Protein AF-A0A183UYN0-F1 (afdb_monomer)

Structure (mmCIF, N/CA/C/O backbone):
data_AF-A0A183UYN0-F1
#
_entry.id   AF-A0A183UYN0-F1
#
loop_
_atom_site.group_PDB
_atom_site.id
_atom_site.type_symbol
_atom_site.lab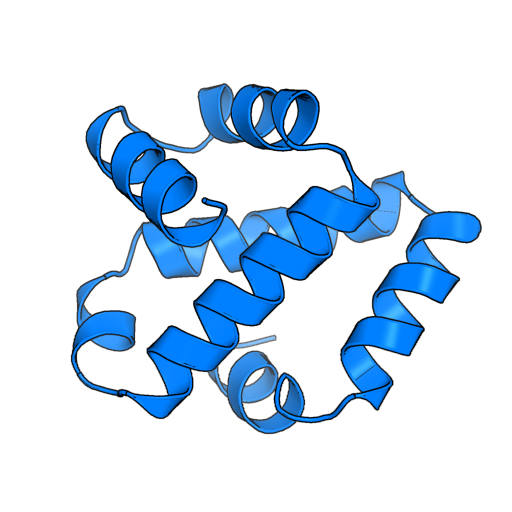el_atom_id
_atom_site.label_alt_id
_atom_site.label_comp_id
_atom_site.label_asym_id
_atom_site.label_entity_id
_atom_site.label_seq_id
_atom_site.pdbx_PDB_ins_code
_atom_site.Cartn_x
_atom_s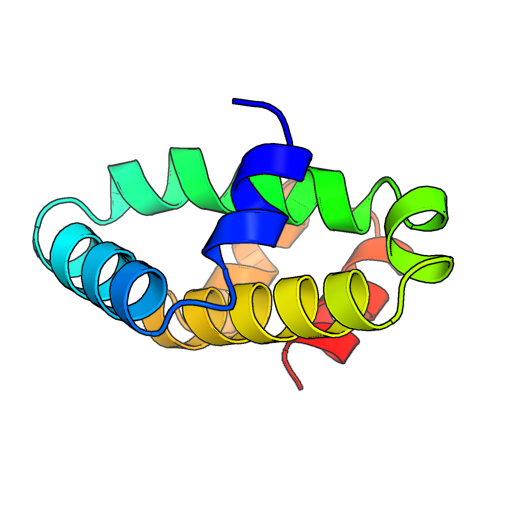ite.Cartn_y
_atom_site.Cartn_z
_atom_site.occupancy
_atom_site.B_iso_or_equiv
_atom_site.auth_seq_id
_atom_site.auth_comp_id
_atom_site.auth_asym_id
_atom_site.auth_atom_id
_atom_site.pdbx_PDB_model_num
ATOM 1 N N . MET A 1 1 ? 12.990 -10.685 8.830 1.00 41.88 1 MET A N 1
ATOM 2 C CA . MET A 1 1 ? 12.559 -11.237 7.531 1.00 41.88 1 MET A CA 1
ATOM 3 C C . MET A 1 1 ? 12.988 -10.226 6.486 1.00 41.88 1 MET A C 1
ATOM 5 O O . MET A 1 1 ? 12.435 -9.137 6.456 1.00 41.88 1 MET A O 1
ATOM 9 N N . THR A 1 2 ? 14.089 -10.507 5.796 1.00 35.94 2 THR A N 1
ATOM 10 C CA . THR A 1 2 ? 14.756 -9.583 4.865 1.00 35.94 2 THR A CA 1
ATOM 11 C C . THR A 1 2 ? 13.910 -9.423 3.603 1.00 35.94 2 THR A C 1
ATOM 13 O O . THR A 1 2 ? 13.247 -10.379 3.198 1.00 35.94 2 THR A O 1
ATOM 16 N N . ALA A 1 3 ? 13.920 -8.235 2.992 1.00 42.06 3 ALA A N 1
ATOM 17 C CA . ALA A 1 3 ? 13.124 -7.909 1.804 1.00 42.06 3 ALA A CA 1
ATOM 18 C C . ALA A 1 3 ? 13.306 -8.918 0.650 1.00 42.06 3 ALA A C 1
ATOM 20 O O . ALA A 1 3 ? 12.369 -9.160 -0.096 1.00 42.06 3 ALA A O 1
ATOM 21 N N . GLU A 1 4 ? 14.451 -9.595 0.558 1.00 36.69 4 GLU A N 1
ATOM 22 C CA . GLU A 1 4 ? 14.738 -10.615 -0.462 1.00 36.69 4 GLU A CA 1
ATOM 23 C C . GLU A 1 4 ? 13.792 -11.831 -0.410 1.00 36.69 4 GLU A C 1
ATOM 25 O O . GLU A 1 4 ? 13.293 -12.277 -1.441 1.00 36.69 4 GLU A O 1
ATOM 30 N N . LEU A 1 5 ? 13.430 -12.310 0.788 1.00 46.03 5 LEU A N 1
ATOM 31 C CA . LEU A 1 5 ? 12.468 -13.414 0.952 1.00 46.03 5 LEU A CA 1
ATOM 32 C C . LEU A 1 5 ? 11.041 -13.020 0.550 1.00 46.03 5 LEU A C 1
ATOM 34 O O . LEU A 1 5 ? 10.214 -13.885 0.258 1.00 46.03 5 LEU A O 1
ATOM 38 N N . PHE A 1 6 ? 10.735 -11.722 0.578 1.00 50.47 6 PHE A N 1
ATOM 39 C CA . PHE A 1 6 ? 9.448 -11.198 0.146 1.00 50.47 6 PHE A CA 1
ATOM 40 C C . PHE A 1 6 ? 9.325 -11.246 -1.384 1.00 50.47 6 PHE A C 1
ATOM 42 O O . PHE A 1 6 ? 8.270 -11.602 -1.896 1.00 50.47 6 PHE A O 1
ATOM 49 N N . VAL A 1 7 ? 10.414 -10.964 -2.101 1.00 49.47 7 VAL A N 1
ATOM 50 C CA . VAL A 1 7 ? 10.473 -10.851 -3.570 1.00 49.47 7 VAL A CA 1
ATOM 51 C C . VAL A 1 7 ? 10.404 -12.210 -4.251 1.00 49.47 7 VAL A C 1
ATOM 53 O O . VAL A 1 7 ? 9.618 -12.404 -5.172 1.00 49.47 7 VAL A O 1
ATOM 56 N N . GLU A 1 8 ? 11.138 -13.193 -3.735 1.00 43.88 8 GLU A N 1
ATOM 57 C CA . GLU A 1 8 ? 11.125 -14.556 -4.283 1.00 43.88 8 GLU A CA 1
ATOM 58 C C . GLU A 1 8 ? 9.753 -15.244 -4.110 1.00 43.88 8 GLU A C 1
ATOM 60 O O . GLU A 1 8 ? 9.406 -16.196 -4.811 1.00 43.88 8 GLU A O 1
ATOM 65 N N . LYS A 1 9 ? 8.927 -14.750 -3.177 1.00 45.22 9 LYS A N 1
ATOM 66 C CA . LYS A 1 9 ? 7.615 -15.323 -2.854 1.00 45.22 9 L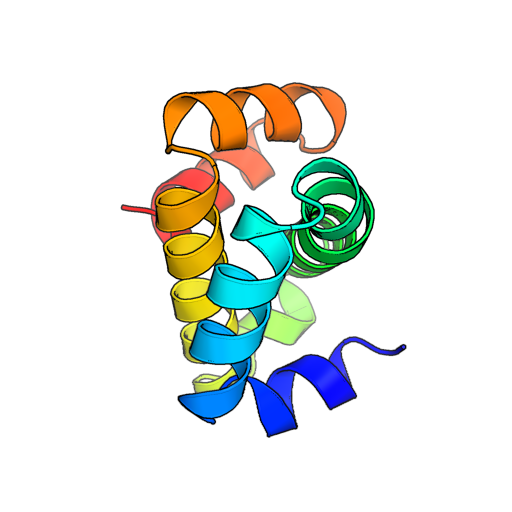YS A CA 1
ATOM 67 C C . LYS A 1 9 ? 6.424 -14.466 -3.305 1.00 45.22 9 LYS A C 1
ATOM 69 O O . LYS A 1 9 ? 5.313 -14.995 -3.365 1.00 45.22 9 LYS A O 1
ATOM 74 N N . SER A 1 10 ? 6.602 -13.182 -3.613 1.00 45.75 10 SER A N 1
ATOM 75 C CA . SER A 1 10 ? 5.519 -12.268 -4.020 1.00 45.75 10 SER A CA 1
ATOM 76 C C . SER A 1 10 ? 4.999 -12.543 -5.433 1.00 45.75 10 SER A C 1
ATOM 78 O O . SER A 1 10 ? 3.824 -12.302 -5.691 1.00 45.75 10 SER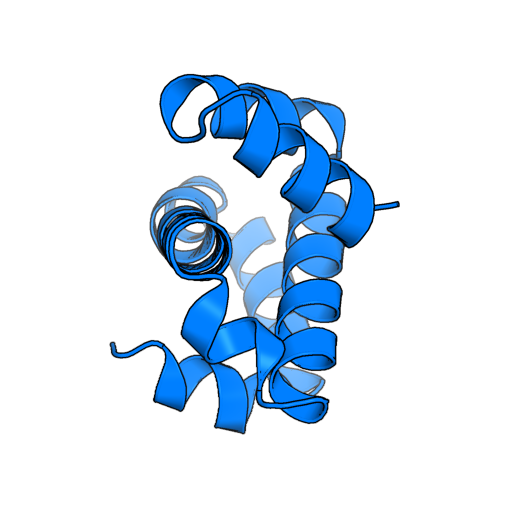 A O 1
ATOM 80 N N . GLY A 1 11 ? 5.802 -13.172 -6.300 1.00 46.75 11 GLY A N 1
ATOM 81 C CA . GLY A 1 11 ? 5.344 -13.729 -7.581 1.00 46.75 11 GLY A CA 1
ATOM 82 C C . GLY A 1 11 ? 4.402 -14.939 -7.449 1.00 46.75 11 GLY A C 1
ATOM 83 O O . GLY A 1 11 ? 3.854 -15.416 -8.441 1.00 46.75 11 GLY A O 1
ATOM 84 N N . CYS A 1 12 ? 4.180 -15.463 -6.235 1.00 48.94 12 CYS A N 1
ATOM 85 C CA . CYS A 1 12 ? 3.241 -16.559 -6.013 1.00 48.94 12 CYS A CA 1
ATOM 86 C C . CYS A 1 12 ? 1.824 -16.030 -5.712 1.00 48.94 12 CYS A C 1
ATOM 88 O O . CYS A 1 12 ? 1.617 -15.432 -4.650 1.00 48.94 12 CYS A O 1
ATOM 90 N N . PRO A 1 13 ? 0.7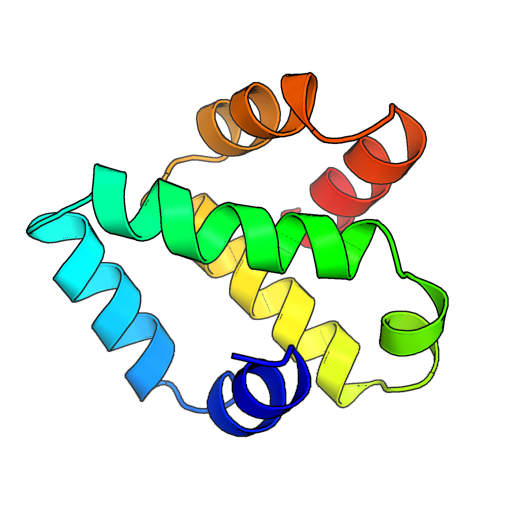88 -16.393 -6.500 1.00 54.41 13 PRO A N 1
ATOM 91 C CA . PRO A 1 13 ? -0.615 -16.045 -6.210 1.00 54.41 13 PRO A CA 1
ATOM 92 C C . PRO A 1 13 ? -1.105 -16.543 -4.834 1.00 54.41 13 PRO A C 1
ATOM 94 O O . PRO A 1 13 ? -2.101 -16.061 -4.293 1.00 54.41 13 PRO A O 1
ATOM 97 N N . ARG A 1 14 ? -0.367 -17.475 -4.218 1.00 56.56 14 ARG A N 1
ATOM 98 C CA . ARG A 1 14 ? -0.600 -17.964 -2.856 1.00 56.56 14 ARG A CA 1
ATOM 99 C C . ARG A 1 14 ? -0.369 -16.900 -1.778 1.00 56.56 14 ARG A C 1
ATOM 101 O O . ARG A 1 14 ? -1.133 -16.878 -0.820 1.00 56.56 14 ARG A O 1
ATOM 108 N N . ILE A 1 15 ? 0.616 -16.006 -1.917 1.00 63.50 15 ILE A N 1
ATOM 109 C CA . ILE A 1 15 ? 0.879 -14.969 -0.900 1.00 63.50 15 ILE A CA 1
ATOM 110 C C . ILE A 1 15 ? -0.236 -13.930 -0.866 1.00 63.50 15 ILE A C 1
ATOM 112 O O . ILE A 1 15 ? -0.718 -13.588 0.213 1.00 63.50 15 ILE A O 1
ATOM 116 N N . ALA A 1 16 ? -0.717 -13.499 -2.032 1.00 65.69 16 ALA A N 1
ATOM 117 C CA . ALA A 1 16 ? -1.855 -12.591 -2.113 1.00 65.69 16 ALA A CA 1
ATOM 118 C C . ALA A 1 16 ? -3.117 -13.191 -1.467 1.00 65.69 16 ALA A C 1
ATOM 120 O O . ALA A 1 16 ? -3.851 -12.498 -0.759 1.00 65.69 16 ALA A O 1
ATOM 121 N N . GLY A 1 17 ? -3.349 -14.495 -1.661 1.00 67.31 17 GLY A N 1
ATOM 122 C CA . GLY A 1 17 ? -4.429 -15.227 -0.997 1.00 67.31 17 GLY A CA 1
ATOM 123 C C . GLY A 1 17 ? -4.258 -15.313 0.523 1.00 67.31 17 GLY A C 1
ATOM 124 O O . GLY A 1 17 ? -5.223 -15.117 1.262 1.00 67.31 17 GLY A O 1
ATOM 125 N N . ILE A 1 18 ? -3.032 -15.543 1.002 1.00 71.38 18 ILE A N 1
ATOM 126 C CA . ILE A 1 18 ? -2.711 -15.596 2.435 1.00 71.38 18 ILE A CA 1
ATOM 127 C C . ILE A 1 18 ? -2.924 -14.231 3.094 1.00 71.38 18 ILE A C 1
ATOM 129 O O . ILE A 1 18 ? -3.567 -14.173 4.138 1.00 71.38 18 ILE A O 1
ATOM 133 N N . ILE A 1 19 ? -2.452 -13.141 2.482 1.00 71.06 19 ILE A N 1
ATOM 134 C CA . ILE A 1 19 ? -2.621 -11.780 3.014 1.00 71.06 19 ILE A CA 1
ATOM 135 C C . ILE A 1 19 ? -4.103 -11.411 3.077 1.00 71.06 19 ILE A C 1
ATOM 137 O O . ILE A 1 19 ? -4.558 -10.966 4.125 1.00 71.06 19 ILE A O 1
ATOM 141 N N . ARG A 1 20 ? -4.886 -11.677 2.021 1.00 70.12 20 ARG A N 1
ATOM 142 C CA . ARG A 1 20 ? -6.344 -11.449 2.038 1.00 70.12 20 ARG A CA 1
ATOM 143 C C . ARG A 1 20 ? -7.053 -12.262 3.122 1.00 70.12 20 ARG A C 1
ATOM 145 O O . ARG A 1 20 ? -7.893 -11.733 3.848 1.00 70.12 20 ARG A O 1
ATOM 152 N N . SER A 1 21 ? -6.707 -13.542 3.258 1.00 74.06 21 SER A N 1
ATOM 153 C CA . SER A 1 21 ? -7.308 -14.424 4.265 1.00 74.06 21 SER A CA 1
ATOM 154 C C . SER A 1 21 ? -6.926 -14.017 5.695 1.00 74.06 21 SER A C 1
ATOM 156 O O . SER A 1 21 ? -7.773 -13.983 6.591 1.00 74.06 21 SER A O 1
ATOM 158 N N . LEU A 1 22 ? -5.665 -13.635 5.918 1.00 72.06 22 LEU A N 1
ATOM 159 C CA . LEU A 1 22 ? -5.193 -13.111 7.198 1.00 72.06 22 LEU A CA 1
ATOM 160 C C . LEU A 1 22 ? -5.808 -11.754 7.514 1.00 72.06 22 LEU A C 1
ATOM 162 O O . LEU A 1 22 ? -6.177 -11.542 8.663 1.00 72.06 22 LEU A O 1
ATOM 166 N N . TYR A 1 23 ? -5.982 -10.873 6.529 1.00 74.62 23 TYR A N 1
ATOM 167 C CA . TYR A 1 23 ? -6.595 -9.564 6.741 1.00 74.62 23 TYR A CA 1
ATOM 168 C C . TYR A 1 23 ? -8.027 -9.700 7.265 1.00 74.62 23 TYR A C 1
ATOM 170 O O . TYR A 1 23 ? -8.411 -9.002 8.197 1.00 74.62 23 TYR A O 1
ATOM 178 N N . ARG A 1 24 ? -8.781 -10.691 6.770 1.00 73.81 24 ARG A N 1
ATOM 179 C CA . ARG A 1 24 ? -10.130 -11.005 7.268 1.00 73.81 24 ARG A CA 1
ATOM 180 C C . ARG A 1 24 ? -10.160 -11.405 8.748 1.00 73.81 24 ARG A C 1
ATOM 182 O O . ARG A 1 24 ? -11.148 -11.146 9.425 1.00 73.81 24 ARG A O 1
ATOM 189 N N . ASN A 1 25 ? -9.108 -12.056 9.242 1.00 77.12 25 ASN A N 1
ATOM 190 C CA . ASN A 1 25 ? -9.055 -12.580 10.610 1.00 77.12 25 ASN A CA 1
ATOM 191 C C . ASN A 1 25 ? -8.324 -11.641 11.583 1.00 77.12 25 ASN A C 1
ATOM 193 O O . ASN A 1 25 ? -8.688 -11.548 12.752 1.00 77.12 25 ASN A O 1
ATOM 197 N N . LYS A 1 26 ? -7.258 -10.981 11.122 1.00 75.19 26 LYS A N 1
ATOM 198 C CA . LYS A 1 26 ? -6.332 -10.172 11.925 1.00 75.19 26 LYS A CA 1
ATOM 199 C C . LYS A 1 26 ? -5.838 -8.951 11.132 1.00 75.19 26 LYS A C 1
ATOM 201 O O . LYS A 1 26 ? -4.642 -8.852 10.846 1.00 75.19 26 LYS A O 1
ATOM 206 N N . PRO A 1 27 ? -6.725 -7.994 10.813 1.00 75.38 27 PRO A N 1
ATOM 207 C CA . PRO A 1 27 ? -6.401 -6.866 9.938 1.00 75.38 27 PRO A CA 1
ATOM 208 C C . PRO A 1 27 ? -5.245 -6.021 10.481 1.00 75.38 27 PRO A C 1
ATOM 210 O O . PRO A 1 27 ? -4.249 -5.817 9.791 1.00 75.38 27 PRO A O 1
ATOM 213 N N . LYS A 1 28 ? -5.291 -5.678 11.775 1.00 77.31 28 LYS A N 1
ATOM 214 C CA . LYS A 1 28 ? -4.224 -4.924 12.453 1.00 77.31 28 LYS A CA 1
ATOM 215 C C . LYS A 1 28 ? -2.865 -5.617 12.402 1.00 77.31 28 LYS A C 1
ATOM 217 O O . LYS A 1 28 ? -1.846 -4.949 12.302 1.00 77.31 28 LYS A O 1
ATOM 222 N N . GLN A 1 29 ? -2.830 -6.950 12.490 1.00 77.06 29 GLN A N 1
ATOM 223 C CA . GLN A 1 29 ? -1.565 -7.685 12.450 1.00 77.06 29 GLN A CA 1
ATOM 224 C C . GLN A 1 29 ? -0.937 -7.596 11.058 1.00 77.06 29 GLN A C 1
ATOM 226 O O . GLN A 1 29 ? 0.272 -7.404 10.947 1.00 77.06 29 GLN A O 1
ATOM 231 N N . VAL A 1 30 ? -1.760 -7.707 10.014 1.00 78.56 30 VAL A N 1
ATOM 232 C CA . VAL A 1 30 ? -1.320 -7.544 8.627 1.00 78.56 30 VAL A CA 1
ATOM 233 C C . VAL A 1 30 ? -0.834 -6.119 8.395 1.00 78.56 30 VAL A C 1
ATOM 235 O O . VAL A 1 30 ? 0.240 -5.954 7.840 1.00 78.56 30 VAL A O 1
ATOM 238 N N . GLU A 1 31 ? -1.544 -5.102 8.882 1.00 81.12 31 GLU A N 1
ATOM 239 C CA . GLU A 1 31 ? -1.113 -3.700 8.780 1.00 81.12 31 GLU A CA 1
ATOM 240 C C . GLU A 1 31 ? 0.286 -3.495 9.382 1.00 81.12 31 GLU A C 1
ATOM 242 O O . GLU A 1 31 ? 1.192 -3.033 8.691 1.00 81.12 31 GLU A O 1
ATOM 247 N N . VAL A 1 32 ? 0.511 -3.923 10.631 1.00 80.75 32 VAL A N 1
ATOM 248 C CA . VAL A 1 32 ? 1.803 -3.711 11.315 1.00 80.75 32 VAL A CA 1
ATOM 249 C C . VAL A 1 32 ? 2.954 -4.553 10.766 1.00 80.75 32 VAL A C 1
ATOM 251 O O . VAL A 1 32 ? 4.105 -4.238 11.048 1.00 80.75 32 VAL A O 1
ATOM 254 N N . THR A 1 33 ? 2.685 -5.620 10.008 1.00 82.56 33 THR A N 1
ATOM 255 C CA . THR A 1 33 ? 3.750 -6.423 9.375 1.00 82.56 33 THR A CA 1
ATOM 256 C C . THR A 1 33 ? 3.977 -6.062 7.917 1.00 82.56 33 THR A C 1
ATOM 258 O O . THR A 1 33 ? 5.122 -6.043 7.477 1.00 82.56 33 THR A O 1
ATOM 261 N N . ALA A 1 34 ? 2.919 -5.759 7.168 1.00 83.62 34 ALA A N 1
ATOM 262 C CA . ALA A 1 34 ? 2.991 -5.522 5.735 1.00 83.62 34 ALA A CA 1
ATOM 263 C C . ALA A 1 34 ? 3.404 -4.086 5.390 1.00 83.62 34 ALA A C 1
ATOM 265 O O . ALA A 1 34 ? 4.239 -3.868 4.512 1.00 83.62 34 ALA A O 1
ATOM 266 N N . LEU A 1 35 ? 2.859 -3.096 6.105 1.00 85.81 35 LEU A N 1
ATOM 267 C CA . LEU A 1 35 ? 3.140 -1.688 5.822 1.00 85.81 35 LEU A CA 1
ATOM 268 C C . LEU A 1 35 ? 4.622 -1.334 6.007 1.00 85.81 35 LEU A C 1
ATOM 270 O O . LEU A 1 35 ? 5.169 -0.709 5.101 1.00 85.81 35 LEU A O 1
ATOM 274 N N . PRO A 1 36 ? 5.322 -1.761 7.082 1.00 87.06 36 PRO A N 1
ATOM 275 C CA . PRO A 1 36 ? 6.746 -1.462 7.223 1.00 87.06 36 PRO A CA 1
ATOM 276 C C . PRO A 1 36 ? 7.586 -1.999 6.065 1.00 87.06 36 PRO A C 1
ATOM 278 O O . PRO A 1 36 ? 8.497 -1.313 5.619 1.00 87.06 36 PRO A O 1
ATOM 281 N N . ILE A 1 37 ? 7.256 -3.182 5.534 1.00 86.19 37 ILE A N 1
ATOM 282 C CA . ILE A 1 37 ? 7.962 -3.760 4.381 1.00 86.19 37 ILE A CA 1
ATOM 283 C C . ILE A 1 37 ? 7.784 -2.857 3.157 1.00 86.19 37 ILE A C 1
ATOM 285 O O . ILE A 1 37 ? 8.768 -2.502 2.511 1.00 86.19 37 ILE A O 1
ATOM 289 N N . LEU A 1 38 ? 6.548 -2.431 2.872 1.00 86.44 38 LEU A N 1
ATOM 290 C CA . LEU A 1 38 ? 6.269 -1.503 1.774 1.00 86.44 38 LEU A CA 1
ATOM 291 C C . LEU A 1 38 ? 7.010 -0.167 1.957 1.00 86.44 38 LEU A C 1
ATOM 293 O O . LEU A 1 38 ? 7.584 0.358 1.005 1.00 86.44 38 LEU A O 1
ATOM 297 N N . TRP A 1 39 ? 7.041 0.372 3.178 1.00 89.06 39 TRP A N 1
ATOM 298 C CA . TRP A 1 39 ? 7.738 1.623 3.480 1.00 89.06 39 TRP A CA 1
ATOM 299 C C . TRP A 1 39 ? 9.239 1.523 3.245 1.00 89.06 39 TRP A C 1
ATOM 301 O O . TRP A 1 39 ? 9.809 2.421 2.630 1.00 89.06 39 TRP A O 1
ATOM 311 N N . GLU A 1 40 ? 9.879 0.442 3.681 1.00 86.31 40 GLU A N 1
ATOM 312 C CA . GLU A 1 40 ? 11.313 0.239 3.462 1.00 86.31 40 GLU A CA 1
ATOM 313 C C . GLU A 1 40 ? 11.651 0.090 1.970 1.00 86.31 40 GLU A C 1
ATOM 315 O O . GLU A 1 40 ? 12.629 0.677 1.502 1.00 86.31 40 GLU A O 1
ATOM 320 N N . LEU A 1 41 ? 10.798 -0.594 1.198 1.00 83.56 41 LEU A N 1
ATOM 321 C CA . LEU A 1 41 ? 10.949 -0.731 -0.257 1.00 83.56 41 LEU A CA 1
ATOM 322 C C . LEU A 1 41 ? 10.851 0.614 -0.995 1.00 83.56 41 LEU A C 1
ATOM 324 O O . LEU A 1 41 ? 11.564 0.834 -1.975 1.00 83.56 41 LEU A O 1
ATOM 328 N N . ILE A 1 42 ? 10.001 1.527 -0.516 1.00 84.88 42 ILE A N 1
ATOM 329 C CA . ILE A 1 42 ? 9.848 2.880 -1.077 1.00 84.88 42 ILE A CA 1
ATOM 330 C C . ILE A 1 42 ? 10.985 3.807 -0.628 1.00 84.88 42 ILE A C 1
ATOM 332 O O . ILE A 1 42 ? 11.416 4.678 -1.386 1.00 84.88 42 ILE A O 1
ATOM 336 N N . LYS A 1 43 ? 11.487 3.640 0.601 1.00 84.38 43 LYS A N 1
ATOM 337 C CA . LYS A 1 43 ? 12.619 4.421 1.125 1.00 84.38 43 LYS A CA 1
ATOM 338 C C . LYS A 1 43 ? 13.948 4.060 0.468 1.00 84.38 43 LYS A C 1
ATOM 340 O O . LYS A 1 43 ? 14.815 4.929 0.407 1.00 84.38 43 LYS A O 1
ATOM 345 N N . SER A 1 44 ? 14.087 2.834 -0.036 1.00 78.88 44 SER A N 1
ATOM 346 C CA . SER A 1 44 ? 15.305 2.323 -0.679 1.00 78.88 44 SER A CA 1
ATOM 347 C C . SER A 1 44 ? 15.114 2.102 -2.188 1.00 78.88 44 SER A C 1
ATOM 349 O O . SER A 1 44 ? 15.203 0.968 -2.666 1.00 78.88 44 SER A O 1
ATOM 351 N N . PRO A 1 45 ? 14.875 3.173 -2.976 1.00 66.50 45 PRO A N 1
ATOM 352 C CA . PRO A 1 45 ? 14.597 3.067 -4.405 1.00 66.50 45 PRO A CA 1
ATOM 353 C C . PRO A 1 45 ? 15.774 2.497 -5.205 1.00 66.50 45 PRO A C 1
ATOM 355 O O . PRO A 1 45 ? 15.574 1.972 -6.289 1.00 66.50 45 PRO A O 1
ATOM 358 N N . SER A 1 46 ? 17.005 2.579 -4.697 1.00 59.53 46 SER A N 1
ATOM 359 C CA . SER A 1 46 ? 18.211 2.096 -5.378 1.00 59.53 46 SER A CA 1
ATOM 360 C C . SER A 1 46 ? 18.222 0.580 -5.596 1.00 59.53 46 SER A C 1
ATOM 362 O O . SER A 1 46 ? 18.720 0.133 -6.623 1.00 59.53 46 SER A O 1
ATOM 364 N N . GLN A 1 47 ? 17.636 -0.204 -4.684 1.00 58.06 47 GLN A N 1
ATOM 365 C CA . GLN A 1 47 ? 17.516 -1.660 -4.844 1.00 58.06 47 GLN A CA 1
ATOM 366 C C . GLN A 1 47 ? 16.326 -2.035 -5.729 1.00 58.06 47 GLN A C 1
ATOM 368 O O . GLN A 1 47 ? 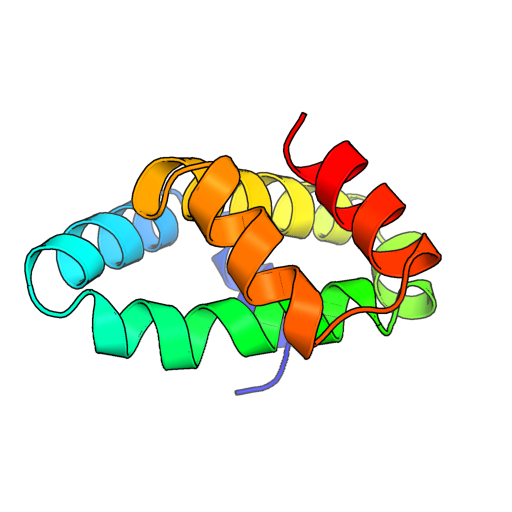16.430 -2.903 -6.588 1.00 58.06 47 GLN A O 1
ATOM 373 N N . THR A 1 48 ? 15.198 -1.343 -5.568 1.00 58.25 48 THR A N 1
ATOM 374 C CA . THR A 1 48 ? 13.995 -1.554 -6.383 1.00 58.25 48 THR A CA 1
ATOM 375 C C . THR A 1 48 ? 14.152 -1.030 -7.808 1.00 58.25 48 THR A C 1
ATOM 377 O O . THR A 1 48 ? 13.469 -1.506 -8.704 1.00 58.25 48 THR A O 1
ATOM 380 N N . GLN A 1 49 ? 15.044 -0.076 -8.081 1.00 60.28 49 GLN A N 1
ATOM 381 C CA . GLN A 1 49 ? 15.226 0.459 -9.427 1.00 60.28 49 GLN A CA 1
ATOM 382 C C . GLN A 1 49 ? 16.095 -0.410 -10.342 1.00 60.28 49 GLN A C 1
ATOM 384 O O . GLN A 1 49 ? 15.911 -0.320 -11.555 1.00 60.28 49 GLN A O 1
ATOM 389 N N . SER A 1 50 ? 17.001 -1.230 -9.818 1.00 65.12 50 SER A N 1
ATOM 390 C CA . SER A 1 50 ? 17.902 -2.043 -10.645 1.00 65.12 50 SER A CA 1
ATOM 391 C C . SER A 1 50 ? 17.255 -3.311 -11.201 1.00 65.12 50 SER A C 1
ATOM 393 O O . SER A 1 50 ? 17.703 -3.813 -12.227 1.00 65.12 50 SER A O 1
ATOM 395 N N . ASP A 1 51 ? 16.203 -3.813 -10.552 1.00 74.75 51 ASP A N 1
ATOM 396 C CA . ASP A 1 51 ? 15.604 -5.111 -10.858 1.00 74.75 51 ASP A CA 1
ATOM 397 C C . ASP A 1 51 ? 14.139 -4.958 -11.312 1.00 74.75 51 ASP A C 1
ATOM 399 O O . ASP A 1 51 ? 13.277 -4.443 -10.595 1.00 74.75 51 ASP A O 1
ATOM 403 N N . ALA A 1 52 ? 13.858 -5.376 -12.549 1.00 77.50 52 ALA A N 1
ATOM 404 C CA . ALA A 1 52 ? 12.539 -5.247 -13.160 1.00 77.50 52 ALA A CA 1
ATOM 405 C C . ALA A 1 52 ? 11.491 -6.194 -12.548 1.00 77.50 52 ALA A C 1
ATOM 407 O O . ALA A 1 52 ? 10.309 -5.836 -12.510 1.00 77.50 52 ALA A O 1
ATOM 408 N N . GLU A 1 53 ? 11.896 -7.370 -12.066 1.00 77.19 53 GLU A N 1
ATOM 409 C CA . GLU A 1 53 ? 11.004 -8.302 -11.370 1.00 77.19 53 GLU A CA 1
ATOM 410 C C . GLU A 1 53 ? 10.652 -7.755 -9.992 1.00 77.19 53 GLU A C 1
ATOM 412 O O . GLU A 1 53 ? 9.480 -7.725 -9.611 1.00 77.19 53 GLU A O 1
ATOM 417 N N . LEU A 1 54 ? 11.645 -7.199 -9.298 1.00 77.50 54 LEU A N 1
ATOM 418 C CA . LEU A 1 54 ? 11.444 -6.528 -8.024 1.00 77.50 54 LEU A CA 1
ATOM 419 C C . LEU A 1 54 ? 10.456 -5.361 -8.142 1.00 77.50 54 LEU A C 1
ATOM 421 O O . LEU A 1 54 ? 9.536 -5.256 -7.334 1.00 77.50 54 LEU A O 1
ATOM 425 N N . ARG A 1 55 ? 10.571 -4.512 -9.174 1.00 80.12 55 ARG A N 1
ATOM 426 C CA . ARG A 1 55 ? 9.592 -3.430 -9.407 1.00 80.12 55 ARG A CA 1
ATOM 427 C C . ARG A 1 55 ? 8.166 -3.949 -9.539 1.00 80.12 55 ARG A C 1
ATOM 429 O O . ARG A 1 55 ? 7.263 -3.373 -8.934 1.00 80.12 55 ARG A O 1
ATOM 436 N N . ARG A 1 56 ? 7.961 -5.020 -10.316 1.00 82.38 56 ARG A N 1
ATOM 437 C CA . ARG A 1 56 ? 6.633 -5.634 -10.483 1.00 82.38 56 ARG A CA 1
ATOM 438 C C . ARG A 1 56 ? 6.120 -6.192 -9.164 1.00 82.38 56 ARG A C 1
ATOM 440 O O . ARG A 1 56 ? 4.999 -5.892 -8.783 1.00 82.38 56 ARG A O 1
ATOM 447 N N . ALA A 1 57 ? 6.964 -6.903 -8.423 1.00 82.06 57 ALA A N 1
ATOM 448 C CA . ALA A 1 57 ? 6.624 -7.424 -7.105 1.00 82.06 57 ALA A CA 1
ATOM 449 C C . ALA A 1 57 ? 6.206 -6.321 -6.118 1.00 82.06 57 ALA A C 1
ATOM 451 O O . ALA A 1 57 ? 5.238 -6.492 -5.378 1.00 82.06 57 ALA A O 1
ATOM 452 N N . VAL A 1 58 ? 6.912 -5.184 -6.101 1.00 84.62 58 VAL A N 1
ATOM 453 C CA . VAL A 1 58 ? 6.553 -4.041 -5.246 1.00 84.62 58 VAL A CA 1
ATOM 454 C C . VAL A 1 58 ? 5.231 -3.415 -5.682 1.00 84.62 58 VAL A C 1
ATOM 456 O O . VAL A 1 58 ? 4.403 -3.110 -4.827 1.00 84.62 58 VAL A O 1
ATOM 459 N N . HIS A 1 59 ? 5.010 -3.258 -6.986 1.00 86.38 59 HIS A N 1
ATOM 460 C CA . HIS A 1 59 ? 3.749 -2.756 -7.530 1.00 86.38 59 HIS A CA 1
ATOM 461 C C . HIS A 1 59 ? 2.566 -3.669 -7.166 1.00 86.38 59 HIS A C 1
ATOM 463 O O . HIS A 1 59 ? 1.561 -3.205 -6.625 1.00 86.38 59 HIS A O 1
ATOM 469 N N . ASP A 1 60 ? 2.702 -4.977 -7.388 1.00 85.44 60 ASP A N 1
ATOM 470 C CA . ASP A 1 60 ? 1.669 -5.967 -7.074 1.00 85.44 60 ASP A CA 1
ATOM 471 C C . ASP A 1 60 ? 1.389 -6.019 -5.571 1.00 85.44 60 ASP A C 1
ATOM 473 O O . ASP A 1 60 ? 0.240 -6.147 -5.143 1.00 85.44 60 ASP A O 1
ATOM 477 N N . TYR A 1 61 ? 2.428 -5.857 -4.751 1.00 84.62 61 TYR A N 1
ATOM 478 C CA . TYR A 1 61 ? 2.275 -5.776 -3.308 1.00 84.62 61 TYR A CA 1
ATOM 479 C C . TYR A 1 61 ? 1.549 -4.510 -2.860 1.00 84.62 61 TYR A C 1
ATOM 481 O O . TYR A 1 61 ? 0.612 -4.590 -2.067 1.00 84.62 61 TYR A O 1
ATOM 489 N N . ALA A 1 62 ? 1.941 -3.347 -3.378 1.00 88.06 62 ALA A N 1
ATOM 490 C CA . ALA A 1 62 ? 1.292 -2.081 -3.064 1.00 88.06 62 ALA A CA 1
ATOM 491 C C . ALA A 1 62 ? -0.185 -2.099 -3.497 1.00 88.06 62 ALA A C 1
ATOM 493 O O . ALA A 1 62 ? -1.056 -1.703 -2.723 1.00 88.06 62 ALA A O 1
ATOM 494 N N . SER A 1 63 ? -0.475 -2.654 -4.678 1.00 88.06 63 SER A N 1
ATOM 495 C CA . SER A 1 63 ? -1.835 -2.865 -5.189 1.00 88.06 63 SER A CA 1
ATOM 496 C C . SER A 1 63 ? -2.649 -3.809 -4.303 1.00 88.06 63 SER A C 1
ATOM 498 O O . SER A 1 63 ? -3.788 -3.508 -3.958 1.00 88.06 63 SER A O 1
ATOM 500 N N . LEU A 1 64 ? -2.062 -4.923 -3.857 1.00 86.19 64 LEU A N 1
ATOM 501 C CA . LEU A 1 64 ? -2.716 -5.845 -2.929 1.00 86.19 64 LEU A CA 1
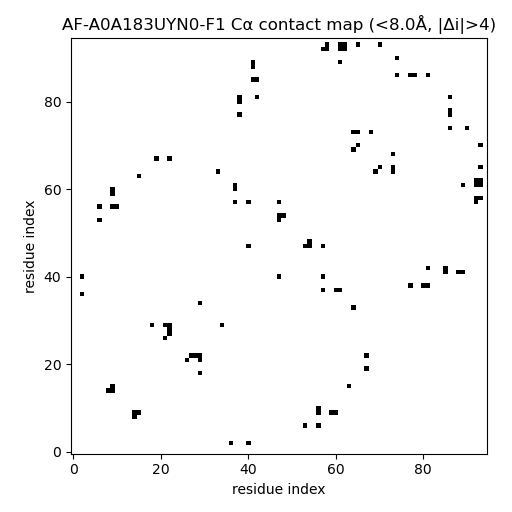ATOM 502 C C . LEU A 1 64 ? -3.078 -5.160 -1.606 1.00 86.19 64 LEU A C 1
ATOM 504 O O . LEU A 1 64 ? -4.174 -5.368 -1.083 1.00 86.19 64 LEU A O 1
ATOM 508 N N . LEU A 1 65 ? -2.162 -4.364 -1.054 1.00 85.75 65 LEU A N 1
ATOM 509 C CA . LEU A 1 65 ? -2.396 -3.632 0.187 1.00 85.75 65 LEU A CA 1
ATOM 510 C C . LEU A 1 65 ? -3.451 -2.538 -0.000 1.00 85.75 65 LEU A C 1
ATOM 512 O O . LEU A 1 65 ? -4.320 -2.396 0.857 1.00 85.75 65 LEU A O 1
ATOM 516 N N . ARG A 1 66 ? -3.448 -1.834 -1.138 1.00 88.50 66 ARG A N 1
ATOM 517 C CA . ARG A 1 66 ? -4.521 -0.906 -1.522 1.00 88.50 66 ARG A CA 1
ATOM 518 C C . ARG A 1 66 ? -5.874 -1.617 -1.560 1.00 88.50 66 ARG A C 1
ATOM 520 O O . ARG A 1 66 ? -6.830 -1.103 -0.994 1.00 88.50 66 ARG A O 1
ATOM 527 N N . ASP A 1 67 ? -5.956 -2.797 -2.170 1.00 86.06 67 ASP A N 1
ATOM 528 C CA . ASP A 1 67 ? -7.206 -3.560 -2.253 1.00 86.06 67 ASP A CA 1
ATOM 529 C C . ASP A 1 67 ? -7.682 -4.068 -0.878 1.00 86.06 67 ASP A C 1
ATOM 531 O O . ASP A 1 67 ? -8.882 -4.231 -0.663 1.00 86.06 67 ASP A O 1
ATOM 535 N N . CYS A 1 68 ? -6.762 -4.334 0.058 1.00 82.94 68 CYS A N 1
ATOM 536 C CA . CYS A 1 68 ? -7.108 -4.784 1.410 1.00 82.94 68 CYS A CA 1
ATOM 537 C C . CYS A 1 68 ? -7.540 -3.627 2.320 1.00 82.94 68 CYS A C 1
ATOM 539 O O . CYS A 1 68 ? -8.567 -3.727 2.984 1.00 82.94 68 CYS A O 1
ATOM 541 N N . PHE A 1 69 ? -6.755 -2.548 2.368 1.00 83.38 69 PHE A N 1
ATOM 542 C CA . PHE A 1 69 ? -6.954 -1.443 3.312 1.00 83.38 69 PHE A CA 1
ATOM 543 C C . PHE A 1 69 ? -7.826 -0.314 2.751 1.00 83.38 69 PHE A C 1
ATOM 545 O O . PHE A 1 69 ? -8.405 0.455 3.512 1.00 83.38 69 PHE A O 1
ATOM 552 N N . GLY A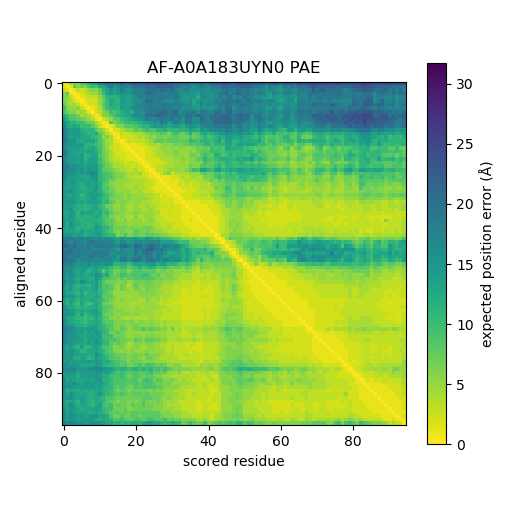 1 70 ? -7.903 -0.194 1.426 1.00 85.88 70 GLY A N 1
ATOM 553 C CA . GLY A 1 70 ? -8.423 0.976 0.728 1.00 85.88 70 GLY A CA 1
ATOM 554 C C . GLY A 1 70 ? -7.330 2.010 0.441 1.00 85.88 70 GLY A C 1
ATOM 555 O O . GLY A 1 70 ? -6.446 2.264 1.261 1.00 85.88 70 GLY A O 1
ATOM 556 N N . GLU A 1 71 ? -7.414 2.644 -0.732 1.00 89.06 71 GLU A N 1
ATOM 557 C CA . GLU A 1 71 ? -6.452 3.658 -1.194 1.00 89.06 71 GLU A CA 1
ATOM 558 C C . GLU A 1 71 ? -6.285 4.802 -0.188 1.00 89.06 71 GLU A C 1
ATOM 560 O O . GLU A 1 71 ? -5.169 5.119 0.222 1.00 89.06 71 GLU A O 1
ATOM 565 N N . LYS A 1 72 ? -7.403 5.377 0.269 1.00 87.50 72 LYS A N 1
ATOM 566 C CA . LYS A 1 72 ? -7.394 6.505 1.205 1.00 87.50 72 LYS A CA 1
ATOM 567 C C . LYS A 1 72 ? -6.677 6.155 2.510 1.00 87.50 72 LYS A C 1
ATOM 569 O O . LYS A 1 72 ? -5.796 6.892 2.939 1.00 87.50 72 LYS A O 1
ATOM 574 N N . THR A 1 73 ? -7.011 5.010 3.101 1.00 87.50 73 THR A N 1
ATOM 575 C CA . THR A 1 73 ? -6.413 4.547 4.357 1.00 87.50 73 THR A CA 1
ATOM 576 C C . THR A 1 73 ? -4.924 4.262 4.187 1.00 87.50 73 THR A C 1
ATOM 578 O O . THR A 1 73 ? -4.127 4.646 5.040 1.00 87.50 73 THR A O 1
ATOM 581 N N . LEU A 1 74 ? -4.514 3.661 3.066 1.00 87.81 74 LEU A N 1
ATOM 582 C CA . LEU A 1 74 ? -3.102 3.418 2.771 1.00 87.81 74 LEU A CA 1
ATOM 583 C C . LEU A 1 74 ? -2.299 4.727 2.670 1.00 87.81 74 LEU A C 1
ATOM 585 O O . LEU A 1 74 ? -1.217 4.828 3.252 1.00 87.81 74 LEU A O 1
ATOM 589 N N . LEU A 1 75 ? -2.842 5.742 1.992 1.00 88.00 75 LEU A N 1
ATOM 590 C CA . LEU A 1 75 ? -2.224 7.067 1.884 1.00 88.00 75 LEU A CA 1
ATOM 591 C C . LEU A 1 75 ? -2.194 7.812 3.228 1.00 88.00 75 LEU A C 1
ATOM 593 O O . LEU A 1 75 ? -1.201 8.467 3.551 1.00 88.00 75 LEU A O 1
ATOM 597 N N . GLU A 1 76 ? -3.237 7.680 4.050 1.00 89.31 76 GLU A N 1
ATOM 598 C CA . GLU A 1 76 ? -3.258 8.234 5.408 1.00 89.31 76 GLU A CA 1
ATOM 599 C C . GLU A 1 76 ? -2.183 7.596 6.297 1.00 89.31 76 GLU A C 1
ATOM 601 O O . GLU A 1 76 ? -1.443 8.312 6.968 1.00 89.31 76 GLU A O 1
ATOM 606 N N . MET A 1 77 ? -2.012 6.273 6.249 1.00 87.44 77 MET A N 1
ATOM 607 C CA . MET A 1 77 ? -0.961 5.574 7.003 1.00 87.44 77 MET A CA 1
ATOM 608 C C . MET A 1 77 ? 0.449 5.930 6.512 1.00 87.44 77 MET A C 1
ATOM 610 O O . MET A 1 77 ? 1.388 6.046 7.311 1.00 87.44 77 MET A O 1
ATOM 614 N N . ALA A 1 78 ? 0.600 6.167 5.206 1.00 87.38 78 ALA A N 1
ATOM 615 C CA . ALA A 1 78 ? 1.837 6.662 4.618 1.00 87.38 78 ALA A CA 1
ATOM 616 C C . ALA A 1 78 ? 2.201 8.068 5.120 1.00 87.38 78 ALA A C 1
ATOM 618 O O . ALA A 1 78 ? 3.386 8.410 5.159 1.00 87.38 78 ALA A O 1
ATOM 619 N N . ASN A 1 79 ? 1.222 8.886 5.543 1.00 85.56 79 ASN A N 1
ATOM 620 C CA . ASN A 1 79 ? 1.483 10.257 5.981 1.00 85.56 79 ASN A CA 1
ATOM 621 C C . ASN A 1 79 ? 2.458 10.364 7.149 1.00 85.56 79 ASN A C 1
ATOM 623 O O . ASN A 1 79 ? 3.240 11.313 7.176 1.00 85.56 79 ASN A O 1
ATOM 627 N N . SER A 1 80 ? 2.439 9.388 8.054 1.00 84.69 80 SER A N 1
ATOM 628 C CA . SER A 1 80 ? 3.301 9.354 9.237 1.00 84.69 80 SER A CA 1
ATOM 629 C C . SER A 1 80 ? 4.674 8.720 8.991 1.00 84.69 80 SER A C 1
ATOM 631 O O . SER A 1 80 ? 5.547 8.844 9.843 1.00 84.69 80 SER A O 1
ATOM 633 N N . HIS A 1 81 ? 4.877 8.039 7.857 1.00 86.62 81 HIS A N 1
ATOM 634 C CA . HIS A 1 81 ? 6.061 7.196 7.623 1.00 86.62 81 HIS A CA 1
ATOM 635 C C . HIS A 1 81 ? 6.892 7.611 6.406 1.00 86.62 81 HIS A C 1
ATOM 637 O O . HIS A 1 81 ? 8.079 7.286 6.342 1.00 86.62 81 HIS A O 1
ATOM 643 N N . LEU A 1 82 ? 6.277 8.305 5.444 1.00 87.94 82 LEU A N 1
ATOM 644 C CA . LEU A 1 82 ? 6.887 8.683 4.174 1.00 87.94 82 LEU A CA 1
ATOM 645 C C . LEU A 1 82 ? 6.950 10.203 4.012 1.00 87.94 82 LEU A C 1
ATOM 647 O O . LEU A 1 82 ? 6.035 10.938 4.392 1.00 87.94 82 LEU A O 1
ATOM 651 N N . ASN A 1 83 ? 8.016 10.678 3.373 1.00 88.69 83 ASN A N 1
ATOM 652 C CA . ASN A 1 83 ? 8.131 12.072 2.952 1.00 88.69 83 ASN A CA 1
ATOM 653 C C . ASN A 1 83 ? 7.294 12.347 1.674 1.00 88.69 83 ASN A C 1
ATOM 655 O O . ASN A 1 83 ? 6.838 11.409 1.015 1.00 88.69 83 ASN A O 1
ATOM 659 N N . PRO A 1 84 ? 7.080 13.616 1.277 1.00 86.69 84 PRO A N 1
ATOM 660 C CA . PRO A 1 84 ? 6.252 13.949 0.113 1.00 86.69 84 PRO A CA 1
ATOM 661 C C . PRO A 1 84 ? 6.704 13.309 -1.213 1.00 86.69 84 PRO A C 1
ATOM 663 O O . PRO A 1 84 ? 5.862 12.947 -2.031 1.00 86.69 84 PRO A O 1
ATOM 666 N N . ASN A 1 85 ? 8.009 13.120 -1.434 1.00 86.56 85 ASN A N 1
ATOM 667 C CA . ASN A 1 85 ? 8.521 12.471 -2.650 1.00 8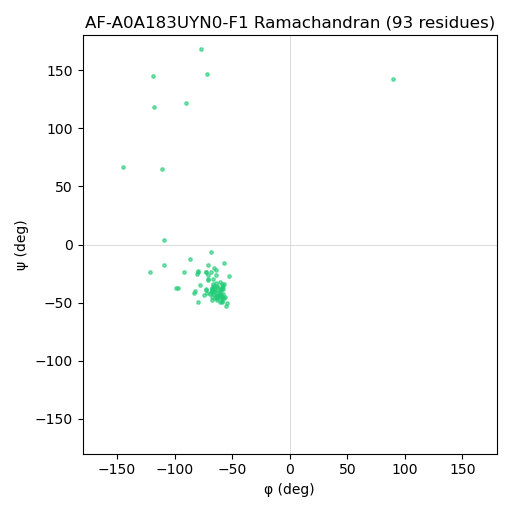6.56 85 ASN A CA 1
ATOM 668 C C . ASN A 1 85 ? 8.260 10.957 -2.649 1.00 86.56 85 ASN A C 1
ATOM 670 O O . ASN A 1 85 ? 7.891 10.376 -3.670 1.00 86.56 85 ASN A O 1
ATOM 674 N N . GLN A 1 86 ? 8.406 10.318 -1.491 1.00 88.25 86 GLN A N 1
ATOM 675 C CA . GLN A 1 86 ? 8.089 8.906 -1.296 1.00 88.25 86 GLN A CA 1
ATOM 676 C C . GLN A 1 86 ? 6.587 8.647 -1.433 1.00 88.25 86 GLN A C 1
ATOM 678 O O . GLN A 1 86 ? 6.200 7.641 -2.017 1.00 88.25 86 GLN A O 1
ATOM 683 N N . LYS A 1 87 ? 5.734 9.578 -0.987 1.00 87.06 87 LYS A N 1
ATOM 684 C CA . LYS A 1 87 ? 4.283 9.497 -1.219 1.00 87.06 87 LYS A CA 1
ATOM 685 C C . LYS A 1 87 ? 3.934 9.541 -2.695 1.00 87.06 87 LYS A C 1
ATOM 687 O O . LYS A 1 87 ? 3.188 8.685 -3.136 1.00 87.06 87 LYS A O 1
ATOM 692 N N . LYS A 1 88 ? 4.541 10.440 -3.474 1.00 87.00 88 LYS A N 1
ATOM 693 C CA . LYS A 1 88 ? 4.355 10.445 -4.935 1.00 87.00 88 LYS A CA 1
ATOM 694 C C . LYS A 1 88 ? 4.757 9.115 -5.574 1.00 87.00 88 LYS A C 1
ATOM 696 O O . LYS A 1 88 ? 4.124 8.669 -6.522 1.00 87.00 88 LYS A O 1
ATOM 701 N N . THR A 1 89 ? 5.800 8.476 -5.041 1.00 87.12 89 THR A N 1
ATOM 702 C CA . THR A 1 89 ? 6.231 7.143 -5.488 1.00 87.12 89 THR A CA 1
ATOM 703 C C . THR A 1 89 ? 5.191 6.083 -5.129 1.00 87.12 89 THR A C 1
ATOM 705 O O . THR A 1 89 ? 4.825 5.286 -5.983 1.00 87.12 89 THR A O 1
ATOM 708 N N . LEU A 1 90 ? 4.666 6.105 -3.900 1.00 88.19 90 LEU A N 1
ATOM 709 C CA . LEU A 1 90 ? 3.571 5.232 -3.477 1.00 88.19 90 LEU A CA 1
ATOM 710 C C . LEU A 1 90 ? 2.327 5.426 -4.348 1.00 88.19 90 LEU A C 1
ATOM 712 O O . LEU A 1 90 ? 1.790 4.449 -4.847 1.00 88.19 90 LEU A O 1
ATOM 716 N N . GLU A 1 91 ? 1.901 6.671 -4.561 1.00 88.31 91 GLU A N 1
ATOM 717 C CA . GLU A 1 91 ? 0.759 7.025 -5.408 1.00 88.31 91 GLU A CA 1
ATOM 718 C C . GLU A 1 91 ? 0.939 6.515 -6.838 1.00 88.31 91 GLU A C 1
ATOM 720 O O . GLU A 1 91 ? -0.021 6.046 -7.432 1.00 88.31 91 GLU A O 1
ATOM 725 N N . ALA A 1 92 ? 2.156 6.568 -7.385 1.00 86.88 92 ALA A N 1
ATOM 726 C CA . ALA A 1 92 ? 2.456 6.011 -8.700 1.00 86.88 92 ALA A CA 1
ATOM 727 C C . ALA A 1 92 ? 2.439 4.471 -8.723 1.00 86.88 92 ALA A C 1
ATOM 729 O O . ALA A 1 92 ? 2.138 3.891 -9.760 1.00 86.88 92 ALA A O 1
ATOM 730 N N . LEU A 1 93 ? 2.760 3.811 -7.604 1.00 84.38 93 LEU A N 1
ATOM 731 C CA . LEU A 1 93 ? 2.762 2.348 -7.473 1.00 84.38 93 LEU A CA 1
ATOM 732 C C . LEU A 1 93 ? 1.368 1.748 -7.259 1.00 84.38 93 LEU A C 1
ATOM 734 O O . LEU A 1 93 ? 1.194 0.557 -7.489 1.00 84.38 93 LEU A O 1
ATOM 738 N N . ILE A 1 94 ? 0.412 2.539 -6.766 1.00 85.81 94 ILE A N 1
ATOM 739 C CA . ILE A 1 94 ? -0.958 2.090 -6.465 1.00 85.81 94 ILE A CA 1
ATOM 740 C C . ILE A 1 94 ? -2.007 2.645 -7.438 1.00 85.81 94 ILE A C 1
ATOM 742 O O . ILE A 1 94 ? -3.198 2.432 -7.205 1.00 85.81 94 ILE A O 1
ATOM 746 N N . LYS A 1 95 ? -1.580 3.381 -8.471 1.00 79.50 95 LYS A N 1
ATOM 747 C CA . LYS A 1 95 ? -2.441 3.943 -9.523 1.00 79.50 95 LYS A CA 1
ATOM 748 C C . LYS A 1 95 ? -2.690 2.980 -10.687 1.00 79.50 95 LYS A C 1
ATOM 750 O O . LYS A 1 95 ? -2.471 1.764 -10.506 1.00 79.50 95 LYS A O 1
#

Sequence (95 aa):
MTAELFVEKSGCPRIAGIIRSLYRNKPKQVEVTALPILWELIKSPSQTQSDAELRRAVHDYASLLRDCFGEKTLLEMANSHLNPNQKKTLEALIK

Foldseek 3Di:
DDLVVLLVPLVPPVVLVVLLVCCVVPVPVSCVVLLVSLLVCLVCVVVCVVDPSSVVSSLSSLQSVCVSQNPVRSLVVCVVRDDPVSSVVSVVSND

Radius of gyration: 12.45 Å; Cα contacts (8 Å, |Δi|>4): 59; chains: 1; bounding box: 28×32×26 Å

Nearest PDB structures (foldseek):
  4qmh-assembly1_A  TM=5.259E-01  e=7.918E-01  Drosophila melanogaster
  3gq2-assembly1_B  TM=4.674E-01  e=3.889E+00  Bos taurus
  8gad-assembly1_B  TM=5.061E-01  e=8.173E+00  synthetic construct

pLDDT: mean 75.76, std 14.66, range [35.94, 89.31]

Organism: Toxocara canis (NCBI:txid6265)

Secondary structure (DSSP, 8-state):
--HHHHHHHHTSHHHHHHHHHHHHH-HHHHHHHHHHHHHHHHH-HHHHHH-HHHHHHHHHHHHHHHHHH-HHHHHHHHHTT--HHHHHHHHHH--

Mean predicted aligned error: 7.97 Å

Solvent-accessible surface area (backbone atoms only — not comparable to full-atom values): 5416 Å² total; per-residue (Å²): 135,61,72,67,66,50,52,81,42,54,82,37,75,64,48,62,52,49,52,55,56,42,37,77,78,40,44,70,60,45,48,73,59,50,49,59,53,54,51,52,52,58,74,42,48,76,67,40,68,76,34,74,66,49,40,50,39,51,29,54,48,44,38,52,50,30,72,72,63,33,60,68,53,50,55,57,61,38,61,83,77,44,55,77,70,45,44,55,52,49,54,65,41,57,106